Protein AF-A0A662M4J6-F1 (afdb_monomer_lite)

Foldseek 3Di:
DAEAPDKDKDAQVVDADPPFGWDWKKKDFQPRDIDIDRMDIDGHHDFDKGWMKIWIAGPVRDIDMDIDIDGYDHDPVVVVVVVVVVVVVVVVVVVVVVVVVVPD

Sequence (104 aa):
SVHIFQEVTFNASKSFGVVSPIVKYEWNFGDGHTATGRIVTHTYTLPGRYKVTLTVYDSSGLSSTCTMEIYVEFPREILLGALTAIVICSTLVALLAIRKREAQ

pLDDT: mean 83.54, std 20.94, range [37.06, 98.88]

Structure (mmCIF, N/CA/C/O backbone):
data_AF-A0A662M4J6-F1
#
_entry.id   AF-A0A662M4J6-F1
#
loop_
_atom_site.group_PDB
_atom_site.id
_atom_site.type_symbol
_atom_site.label_atom_id
_atom_site.label_alt_id
_atom_site.label_comp_id
_atom_site.label_asym_id
_atom_site.label_entity_id
_atom_site.label_seq_id
_atom_site.pdbx_PDB_ins_code
_atom_site.Cartn_x
_atom_site.Cartn_y
_atom_site.Cartn_z
_atom_site.occupancy
_atom_site.B_iso_or_equiv
_atom_site.auth_seq_id
_atom_site.auth_comp_id
_atom_site.auth_asym_id
_atom_site.auth_atom_id
_atom_site.pdbx_PDB_model_num
ATOM 1 N N . SER A 1 1 ? -1.296 11.404 12.846 1.00 75.44 1 SER A N 1
ATOM 2 C CA . SER A 1 1 ? -1.782 10.043 13.134 1.00 75.44 1 SER A CA 1
ATOM 3 C C . SER A 1 1 ? -2.633 9.602 11.965 1.00 75.44 1 SER A C 1
ATOM 5 O O . SER A 1 1 ? -3.371 10.427 11.438 1.00 75.44 1 SER A O 1
ATOM 7 N N . VAL A 1 2 ? -2.485 8.358 11.515 1.00 90.75 2 VAL A N 1
ATOM 8 C CA . VAL A 1 2 ? -3.460 7.748 10.604 1.00 90.75 2 VAL A CA 1
ATOM 9 C C . VAL A 1 2 ? -4.554 7.147 11.473 1.00 90.75 2 VAL A C 1
ATOM 11 O O . VAL A 1 2 ? -4.250 6.512 12.485 1.00 90.75 2 VAL A O 1
ATOM 14 N N . HIS A 1 3 ? -5.809 7.360 11.102 1.00 91.19 3 HIS A N 1
ATOM 15 C CA . HIS A 1 3 ? -6.943 6.789 11.813 1.00 91.19 3 HIS A CA 1
ATOM 16 C C . HIS A 1 3 ? -7.635 5.695 11.007 1.00 91.19 3 HIS A C 1
ATOM 18 O O . HIS A 1 3 ? -7.566 5.672 9.780 1.00 91.19 3 HIS A O 1
ATOM 24 N N . ILE A 1 4 ? -8.306 4.774 11.699 1.00 89.00 4 ILE A N 1
ATOM 25 C CA . ILE A 1 4 ? -9.181 3.817 11.015 1.00 89.00 4 ILE A CA 1
ATOM 26 C C . ILE A 1 4 ? -10.256 4.557 10.212 1.00 89.00 4 ILE A C 1
ATOM 28 O O . ILE A 1 4 ? -10.692 5.641 10.601 1.00 89.00 4 ILE A O 1
ATOM 32 N N . PHE A 1 5 ? -10.676 3.972 9.093 1.00 91.75 5 PHE A N 1
ATOM 33 C CA . PHE A 1 5 ? -11.636 4.552 8.145 1.00 91.75 5 PHE A CA 1
ATOM 34 C C . PHE A 1 5 ? -11.194 5.870 7.486 1.00 91.75 5 PHE A C 1
ATOM 36 O O . PHE A 1 5 ? -11.954 6.451 6.715 1.00 91.75 5 PHE A O 1
ATOM 43 N N . GLN A 1 6 ? -9.963 6.322 7.735 1.00 91.94 6 GLN A N 1
ATOM 44 C CA . GLN A 1 6 ? -9.351 7.419 7.002 1.00 91.94 6 GLN A CA 1
ATOM 45 C C . GLN A 1 6 ? -8.729 6.888 5.709 1.00 91.94 6 GLN A C 1
ATOM 47 O O . GLN A 1 6 ? -7.933 5.947 5.740 1.00 91.94 6 GLN A O 1
ATOM 52 N N . GLU A 1 7 ? -9.046 7.526 4.584 1.00 95.50 7 GLU A N 1
ATOM 53 C CA . GLU A 1 7 ? -8.357 7.257 3.325 1.00 95.50 7 GLU A CA 1
ATOM 54 C C . GLU A 1 7 ? -6.921 7.802 3.382 1.00 95.50 7 GLU A C 1
ATOM 56 O O . GLU A 1 7 ? -6.687 8.981 3.662 1.00 95.50 7 GLU A O 1
ATOM 61 N N . VAL A 1 8 ? -5.944 6.936 3.113 1.00 96.62 8 VAL A N 1
ATOM 62 C CA . VAL A 1 8 ? -4.517 7.268 3.071 1.00 96.62 8 VAL A CA 1
ATOM 63 C C . VAL A 1 8 ? -4.022 7.178 1.636 1.00 96.62 8 VAL A C 1
ATOM 65 O O . VAL A 1 8 ? -4.175 6.150 0.984 1.00 96.62 8 VAL A O 1
ATOM 68 N N . THR A 1 9 ? -3.382 8.240 1.147 1.00 98.12 9 THR A N 1
ATOM 69 C CA . THR A 1 9 ? -2.740 8.243 -0.174 1.00 98.12 9 THR A CA 1
ATOM 70 C C . THR A 1 9 ? -1.286 7.788 -0.080 1.00 98.12 9 THR A C 1
ATOM 72 O O . THR A 1 9 ? -0.484 8.383 0.640 1.00 98.12 9 THR A O 1
ATOM 75 N N . PHE A 1 10 ? -0.923 6.792 -0.884 1.00 98.12 10 PHE A N 1
ATOM 76 C CA . PHE A 1 10 ? 0.444 6.318 -1.076 1.00 98.12 10 PHE A CA 1
ATOM 77 C C . PHE A 1 10 ? 0.954 6.775 -2.441 1.00 98.12 10 PHE A C 1
ATOM 79 O O . PHE A 1 10 ? 0.307 6.560 -3.466 1.00 98.12 10 PHE A O 1
ATOM 86 N N . ASN A 1 11 ? 2.113 7.436 -2.463 1.00 98.12 11 ASN A N 1
ATOM 87 C CA . ASN A 1 11 ? 2.615 8.121 -3.651 1.00 98.12 11 ASN A CA 1
ATOM 88 C C . ASN A 1 11 ? 4.067 7.724 -3.959 1.00 98.12 11 ASN A C 1
ATOM 90 O O . ASN A 1 11 ? 4.997 8.157 -3.282 1.00 98.12 11 ASN A O 1
ATOM 94 N N . ALA A 1 12 ? 4.256 6.951 -5.030 1.00 98.12 12 ALA A N 1
ATOM 95 C CA . ALA A 1 12 ? 5.557 6.534 -5.553 1.00 98.12 12 ALA A CA 1
ATOM 96 C C . ALA A 1 12 ? 6.037 7.395 -6.737 1.00 98.12 12 ALA A C 1
ATOM 98 O O . ALA A 1 12 ? 6.893 6.977 -7.513 1.00 98.12 12 ALA A O 1
ATOM 99 N N . SER A 1 13 ? 5.506 8.610 -6.914 1.00 97.25 13 SER A N 1
ATOM 100 C CA . SER A 1 13 ? 5.890 9.496 -8.031 1.00 97.25 13 SER A CA 1
ATOM 101 C C . SER A 1 13 ? 7.372 9.881 -8.042 1.00 97.25 13 SER A C 1
ATOM 103 O O . SER A 1 13 ? 7.886 10.262 -9.088 1.00 97.25 13 SER A O 1
ATOM 105 N N . LYS A 1 14 ? 8.059 9.758 -6.900 1.00 97.06 14 LYS A N 1
ATOM 106 C CA . LYS A 1 14 ? 9.499 10.009 -6.761 1.00 97.06 14 LYS A CA 1
ATOM 107 C C . LYS A 1 14 ? 10.378 8.791 -7.068 1.00 97.06 14 LYS A C 1
ATOM 109 O O . LYS A 1 14 ? 11.596 8.915 -7.011 1.00 97.06 14 LYS A O 1
ATOM 114 N N . SER A 1 15 ? 9.802 7.627 -7.366 1.00 96.56 15 SER A N 1
ATOM 115 C CA . SER A 1 15 ? 10.574 6.468 -7.817 1.00 96.56 15 SER A CA 1
ATOM 116 C C . SER A 1 15 ? 11.058 6.685 -9.248 1.00 96.56 15 SER A C 1
ATOM 118 O O . SER A 1 15 ? 10.285 7.100 -10.111 1.00 96.56 15 SER A O 1
ATOM 120 N N . PHE A 1 16 ? 12.318 6.357 -9.512 1.00 94.62 16 PHE A N 1
ATOM 121 C CA . PHE A 1 16 ? 12.923 6.452 -10.836 1.00 94.62 16 PHE A CA 1
ATOM 122 C C . PHE A 1 16 ? 13.807 5.233 -11.090 1.00 94.62 16 PHE A C 1
ATOM 124 O O . PHE A 1 16 ? 14.429 4.703 -10.170 1.00 94.62 16 PHE A O 1
ATOM 131 N N . GLY A 1 17 ? 13.847 4.783 -12.341 1.00 93.00 17 GLY A N 1
ATOM 132 C CA . GLY A 1 17 ? 14.831 3.811 -12.795 1.00 93.00 17 GLY A CA 1
ATOM 133 C C . GLY A 1 17 ? 16.009 4.546 -13.426 1.00 93.00 17 GLY A C 1
ATOM 134 O O . GLY A 1 17 ? 15.810 5.484 -14.194 1.00 93.00 17 GLY A O 1
ATOM 135 N N . VAL A 1 18 ? 17.233 4.160 -13.058 1.00 90.88 18 VAL A N 1
ATOM 136 C CA . VAL A 1 18 ? 18.460 4.834 -13.524 1.00 90.88 18 VAL A CA 1
ATOM 137 C C . VAL A 1 18 ? 18.761 4.487 -14.980 1.00 90.88 18 VAL A C 1
ATOM 139 O O . VAL A 1 18 ? 19.129 5.357 -15.761 1.00 90.88 18 VAL A O 1
ATOM 142 N N . VAL A 1 19 ? 18.610 3.207 -15.326 1.00 94.06 19 VAL A N 1
ATOM 143 C CA . VAL A 1 19 ? 18.955 2.671 -16.651 1.00 94.06 19 VAL A CA 1
ATOM 144 C C . VAL A 1 19 ? 17.708 2.442 -17.498 1.00 94.06 19 VAL A C 1
ATOM 146 O O . VAL A 1 19 ? 17.717 2.741 -18.688 1.00 94.06 19 VAL A O 1
ATOM 149 N N . SER A 1 20 ? 16.630 1.927 -16.901 1.00 96.00 20 SER A N 1
ATOM 150 C CA . SER A 1 20 ? 15.389 1.628 -17.613 1.00 96.00 20 SER A CA 1
ATOM 151 C C . SER A 1 20 ? 14.167 2.161 -16.848 1.00 96.00 20 SER A C 1
ATOM 153 O O . SER A 1 20 ? 14.201 2.223 -15.617 1.00 96.00 20 SER A O 1
ATOM 155 N N . PRO A 1 21 ? 13.107 2.622 -17.540 1.00 97.12 21 PRO A N 1
ATOM 156 C CA . PRO A 1 21 ? 11.950 3.236 -16.894 1.00 97.12 21 PRO A CA 1
ATOM 157 C C . PRO A 1 21 ? 11.151 2.233 -16.055 1.00 97.12 21 PRO A C 1
ATOM 159 O O . PRO A 1 21 ? 11.027 1.062 -16.411 1.00 97.12 21 PRO A O 1
ATOM 162 N N . ILE A 1 22 ? 10.545 2.722 -14.970 1.00 98.19 22 ILE A N 1
ATOM 163 C CA . ILE A 1 22 ? 9.605 1.942 -14.156 1.00 98.19 22 ILE A CA 1
ATOM 164 C C . ILE A 1 22 ? 8.300 1.757 -14.936 1.00 98.19 22 ILE A C 1
ATOM 166 O O . ILE A 1 22 ? 7.704 2.733 -15.389 1.00 98.19 22 ILE A O 1
ATOM 170 N N . VAL A 1 23 ? 7.842 0.511 -15.051 1.00 98.25 23 VAL A N 1
ATOM 171 C CA . VAL A 1 23 ? 6.621 0.132 -15.784 1.00 98.25 23 VAL A CA 1
ATOM 172 C C . VAL A 1 23 ? 5.519 -0.413 -14.877 1.00 98.25 23 VAL A C 1
ATOM 174 O O . VAL A 1 23 ? 4.362 -0.460 -15.288 1.00 98.25 23 VAL A O 1
ATOM 177 N N . LYS A 1 24 ? 5.842 -0.806 -13.638 1.00 98.44 24 LYS A N 1
ATOM 178 C CA . LYS A 1 24 ? 4.868 -1.383 -12.703 1.00 98.44 24 LYS A CA 1
ATOM 179 C C . LYS A 1 24 ? 5.166 -0.994 -11.259 1.00 98.44 24 LYS A C 1
ATOM 181 O O . LYS A 1 24 ? 6.323 -0.910 -10.855 1.00 98.44 24 LYS A O 1
ATOM 186 N N . TYR A 1 25 ? 4.095 -0.800 -10.495 1.00 98.75 25 TYR A N 1
ATOM 187 C CA . TYR A 1 25 ? 4.104 -0.492 -9.067 1.00 98.75 25 TYR A CA 1
ATOM 188 C C . TYR A 1 25 ? 3.124 -1.437 -8.375 1.00 98.75 25 TYR A C 1
ATOM 190 O O . TYR A 1 25 ? 1.950 -1.466 -8.751 1.00 98.75 25 TYR A O 1
ATOM 198 N N . GLU A 1 26 ? 3.593 -2.178 -7.381 1.00 98.81 26 GLU A N 1
ATOM 199 C CA . GLU A 1 26 ? 2.789 -3.072 -6.551 1.00 98.81 26 GLU A CA 1
ATOM 200 C C . GLU A 1 26 ? 2.915 -2.671 -5.086 1.00 98.81 26 GLU A C 1
ATOM 202 O O . GLU A 1 26 ? 4.015 -2.463 -4.579 1.00 98.81 26 GLU A O 1
ATOM 207 N N . TRP A 1 27 ? 1.783 -2.584 -4.403 1.00 98.88 27 TRP A N 1
ATOM 208 C CA . TRP A 1 27 ? 1.692 -2.243 -2.994 1.00 98.88 27 TRP A CA 1
ATOM 209 C C . TRP A 1 27 ? 1.147 -3.430 -2.213 1.00 98.88 27 TRP A C 1
ATOM 211 O O . TRP A 1 27 ? 0.164 -4.044 -2.621 1.00 98.88 27 TRP A O 1
ATOM 221 N N . ASN A 1 28 ? 1.751 -3.709 -1.065 1.00 98.81 28 ASN A N 1
ATOM 222 C CA . ASN A 1 28 ? 1.188 -4.543 -0.012 1.00 98.81 28 ASN A CA 1
ATOM 223 C C . ASN A 1 28 ? 1.039 -3.675 1.237 1.00 98.81 28 ASN A C 1
ATOM 225 O O . ASN A 1 28 ? 2.022 -3.100 1.707 1.00 98.81 28 ASN A O 1
ATOM 229 N N . PHE A 1 29 ? -0.176 -3.563 1.765 1.00 98.62 29 PHE A N 1
ATOM 230 C CA . PHE A 1 29 ? -0.477 -2.647 2.865 1.00 98.62 29 PHE A CA 1
ATOM 231 C C . PHE A 1 29 ? -0.210 -3.234 4.254 1.00 98.62 29 PHE A C 1
ATOM 233 O O . PHE A 1 29 ? -0.342 -2.516 5.244 1.00 98.62 29 PHE A O 1
ATOM 240 N N . GLY A 1 30 ? 0.190 -4.506 4.341 1.00 98.06 30 GLY A N 1
ATOM 241 C CA . GLY A 1 30 ? 0.490 -5.203 5.593 1.00 98.06 30 GLY A CA 1
ATOM 242 C C . GLY A 1 30 ? -0.741 -5.715 6.348 1.00 98.06 30 GLY A C 1
ATOM 243 O O . GLY A 1 30 ? -0.589 -6.281 7.425 1.00 98.06 30 GLY A O 1
ATOM 244 N N . ASP A 1 31 ? -1.943 -5.531 5.799 1.00 97.94 31 ASP A N 1
ATOM 245 C CA . ASP A 1 31 ? -3.232 -5.959 6.363 1.00 97.94 31 ASP A CA 1
ATOM 246 C C . ASP A 1 31 ? -3.909 -7.076 5.542 1.00 97.94 31 ASP A C 1
ATOM 248 O O . ASP A 1 31 ? -5.052 -7.441 5.805 1.00 97.94 31 ASP A O 1
ATOM 252 N N . GLY A 1 32 ? -3.203 -7.612 4.540 1.00 98.19 32 GLY A N 1
ATOM 253 C CA . GLY A 1 32 ? -3.712 -8.606 3.594 1.00 98.19 32 GLY A CA 1
ATOM 254 C C . GLY A 1 32 ? -4.206 -8.025 2.266 1.00 98.19 32 GLY A C 1
ATOM 255 O O . GLY A 1 32 ? -4.401 -8.792 1.326 1.00 98.19 32 GLY A O 1
ATOM 256 N N . HIS A 1 33 ? -4.345 -6.701 2.146 1.00 98.44 33 HIS A N 1
ATOM 257 C CA . HIS A 1 33 ? -4.729 -6.046 0.896 1.00 98.44 33 HIS A CA 1
ATOM 258 C C . HIS A 1 33 ? -3.513 -5.605 0.075 1.00 98.44 33 HIS A C 1
ATOM 260 O O . HIS A 1 33 ? -2.429 -5.307 0.594 1.00 98.44 33 HIS A O 1
ATOM 266 N N . THR A 1 34 ? -3.718 -5.534 -1.239 1.00 98.75 34 THR A N 1
ATOM 267 C CA . THR A 1 34 ? -2.729 -5.074 -2.212 1.00 98.75 34 THR A CA 1
ATOM 268 C C . THR A 1 34 ? -3.348 -4.080 -3.189 1.00 98.75 34 THR A C 1
ATOM 270 O O . THR A 1 34 ? -4.567 -4.009 -3.341 1.00 98.75 34 THR A O 1
ATOM 273 N N . ALA A 1 35 ? -2.504 -3.299 -3.861 1.00 98.69 35 ALA A N 1
ATOM 274 C CA . ALA A 1 35 ? -2.922 -2.417 -4.945 1.00 98.69 35 ALA A CA 1
ATOM 275 C C . ALA A 1 35 ? -1.832 -2.299 -6.010 1.00 98.69 35 ALA A C 1
ATOM 277 O O . ALA A 1 35 ? -0.658 -2.570 -5.761 1.00 98.69 35 ALA A O 1
ATOM 278 N N . THR A 1 36 ? -2.212 -1.835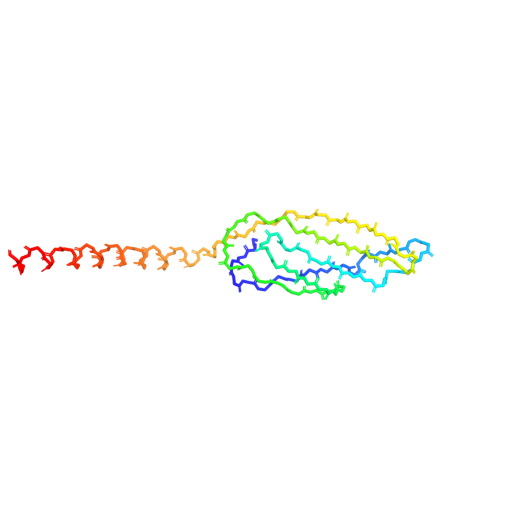 -7.197 1.00 98.62 36 THR A N 1
ATOM 279 C CA . THR A 1 36 ? -1.273 -1.514 -8.274 1.00 98.62 36 THR A CA 1
ATOM 280 C C . THR A 1 36 ? -1.463 -0.082 -8.732 1.00 98.62 36 THR A C 1
ATOM 282 O O . THR A 1 36 ? -2.593 0.357 -8.928 1.00 98.62 36 THR A O 1
ATOM 285 N N . GLY A 1 37 ? -0.364 0.631 -8.955 1.00 98.56 37 GLY A N 1
ATOM 286 C CA . GLY A 1 37 ? -0.403 2.008 -9.437 1.00 98.56 37 GLY A CA 1
ATOM 287 C C . GLY A 1 37 ? 0.662 2.888 -8.799 1.00 98.56 37 GLY A C 1
ATOM 288 O O . GLY A 1 37 ? 1.121 2.649 -7.682 1.00 98.56 37 GLY A O 1
ATOM 289 N N . ARG A 1 38 ? 1.067 3.933 -9.525 1.00 98.25 38 ARG A N 1
ATOM 290 C CA . ARG A 1 38 ? 2.072 4.893 -9.045 1.00 98.25 38 ARG A CA 1
ATOM 291 C C . ARG A 1 38 ? 1.570 5.708 -7.850 1.00 98.25 38 ARG A C 1
ATOM 293 O O . ARG A 1 38 ? 2.358 6.086 -6.987 1.00 98.25 38 ARG A O 1
ATOM 300 N N . ILE A 1 39 ? 0.273 5.999 -7.828 1.00 98.50 39 ILE A N 1
ATOM 301 C CA . ILE A 1 39 ? -0.432 6.641 -6.719 1.00 98.50 39 ILE A CA 1
ATOM 302 C C . ILE A 1 39 ? -1.668 5.790 -6.453 1.00 98.50 39 ILE A C 1
ATOM 304 O O . ILE A 1 39 ? -2.400 5.487 -7.394 1.00 98.50 39 ILE A O 1
ATOM 308 N N . VAL A 1 40 ? -1.869 5.387 -5.204 1.00 98.69 40 VAL A N 1
ATOM 309 C CA . VAL A 1 40 ? -3.007 4.566 -4.770 1.00 98.69 40 VAL A CA 1
ATOM 310 C C . VAL A 1 40 ? -3.552 5.106 -3.454 1.00 98.69 40 VAL A C 1
ATOM 312 O O . VAL A 1 40 ? -2.829 5.777 -2.713 1.00 98.69 40 VAL A O 1
ATOM 315 N N . THR A 1 41 ? -4.809 4.802 -3.151 1.00 98.31 41 THR A N 1
ATOM 316 C CA . THR A 1 41 ? -5.392 5.046 -1.831 1.00 98.31 41 THR A CA 1
ATOM 317 C C . THR A 1 41 ? -5.707 3.728 -1.134 1.00 98.31 41 THR A C 1
ATOM 319 O O . THR A 1 41 ? -5.930 2.708 -1.786 1.00 98.31 41 THR A O 1
ATOM 322 N N . HIS A 1 42 ? -5.661 3.733 0.198 1.00 98.19 42 HIS A N 1
ATOM 323 C CA . HIS A 1 42 ? -6.050 2.596 1.032 1.00 98.19 42 HIS A CA 1
ATOM 324 C C . HIS A 1 42 ? -6.626 3.072 2.362 1.00 98.19 42 HIS A C 1
ATOM 326 O O . HIS A 1 42 ? -6.225 4.116 2.879 1.00 98.19 42 HIS A O 1
ATOM 332 N N . THR A 1 43 ? -7.532 2.279 2.925 1.00 97.31 43 THR A N 1
ATOM 333 C CA . THR A 1 43 ? -8.227 2.584 4.176 1.00 97.31 43 THR A CA 1
ATOM 334 C C . THR A 1 43 ? -8.102 1.405 5.130 1.00 97.31 43 THR A C 1
ATOM 336 O O . THR A 1 43 ? -8.583 0.310 4.847 1.00 97.31 43 THR A O 1
ATOM 339 N N . TYR A 1 44 ? -7.504 1.641 6.296 1.00 94.62 44 TYR A N 1
ATOM 340 C CA . TYR A 1 44 ? -7.372 0.631 7.346 1.00 94.62 44 TYR A CA 1
ATOM 341 C C . TYR A 1 44 ? -8.631 0.583 8.215 1.00 94.62 44 TYR A C 1
ATOM 343 O O . TYR A 1 44 ? -9.158 1.620 8.615 1.00 94.62 44 TYR A O 1
ATOM 351 N N . THR A 1 45 ? -9.113 -0.616 8.534 1.00 94.56 45 THR A N 1
ATOM 352 C CA . THR A 1 45 ? -10.339 -0.820 9.334 1.00 94.56 45 THR A CA 1
ATOM 353 C C . THR A 1 45 ? -10.060 -1.178 10.790 1.00 94.56 45 THR A C 1
ATOM 355 O O . THR A 1 45 ? -10.953 -1.077 11.630 1.00 94.56 45 THR A O 1
ATOM 358 N N . LEU A 1 46 ? -8.823 -1.568 11.103 1.00 93.00 46 LEU A N 1
ATOM 359 C CA . LEU A 1 46 ? -8.381 -1.930 12.443 1.00 93.00 46 LEU A CA 1
ATOM 360 C C . LEU A 1 46 ? -7.183 -1.063 12.857 1.00 93.00 46 LEU A C 1
ATOM 362 O O . LEU A 1 46 ? -6.385 -0.664 12.007 1.00 93.00 46 LEU A O 1
ATOM 366 N N . PRO A 1 47 ? -7.052 -0.734 14.153 1.00 93.19 47 PRO A N 1
ATOM 367 C CA . PRO A 1 47 ? -5.839 -0.117 14.664 1.00 93.19 47 PRO A CA 1
ATOM 368 C C . PRO A 1 47 ? -4.691 -1.131 14.648 1.00 93.19 47 PRO A C 1
ATOM 370 O O . PRO A 1 47 ? -4.895 -2.332 14.837 1.00 93.19 47 PRO A O 1
ATOM 373 N N . GLY A 1 48 ? -3.464 -0.649 14.488 1.00 95.19 48 GLY A N 1
ATOM 374 C CA . GLY A 1 48 ? -2.297 -1.519 14.468 1.00 95.19 48 GLY A CA 1
ATOM 375 C C . GLY A 1 48 ? -1.062 -0.876 13.862 1.00 95.19 48 GLY A C 1
ATOM 376 O O . GLY A 1 48 ? -1.067 0.283 13.441 1.00 95.19 48 GLY A O 1
ATOM 377 N N . ARG A 1 49 ? 0.014 -1.664 13.830 1.00 97.56 49 ARG A N 1
ATOM 378 C CA . ARG A 1 49 ? 1.234 -1.346 13.089 1.00 97.56 49 ARG A CA 1
ATOM 379 C C . ARG A 1 49 ? 1.218 -2.129 11.790 1.00 97.56 49 ARG A C 1
ATOM 381 O O . ARG A 1 49 ? 1.118 -3.353 11.822 1.00 97.56 49 ARG A O 1
ATOM 388 N N . TYR A 1 50 ? 1.338 -1.427 10.673 1.00 97.81 50 TYR A N 1
ATOM 389 C CA . TYR A 1 50 ? 1.297 -2.034 9.350 1.00 97.81 50 TYR A CA 1
ATOM 390 C C . TYR A 1 50 ? 2.603 -1.793 8.611 1.00 97.81 50 TY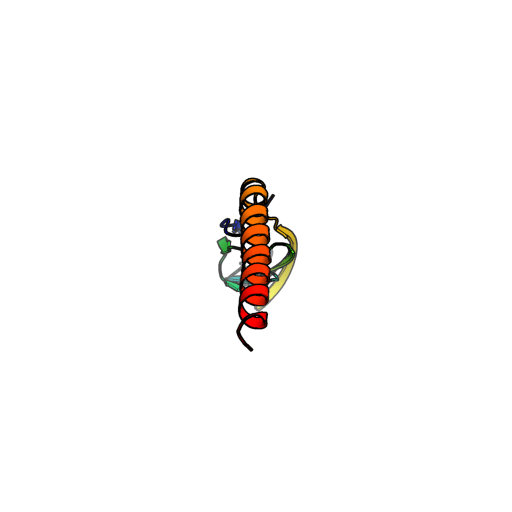R A C 1
ATOM 392 O O . TYR A 1 50 ? 3.090 -0.664 8.525 1.00 97.81 50 TYR A O 1
ATOM 400 N N . LYS A 1 51 ? 3.164 -2.873 8.065 1.00 98.38 51 LYS A N 1
ATOM 401 C CA . LYS A 1 51 ? 4.378 -2.848 7.251 1.00 98.38 51 LYS A CA 1
ATOM 402 C C . LYS A 1 51 ? 3.989 -2.701 5.778 1.00 98.38 51 LYS A C 1
ATOM 404 O O . LYS A 1 51 ? 3.764 -3.695 5.092 1.00 98.38 51 LYS A O 1
ATOM 409 N N . VAL A 1 52 ? 3.918 -1.462 5.299 1.00 98.50 52 VAL A N 1
ATOM 410 C CA . VAL A 1 52 ? 3.593 -1.154 3.902 1.00 98.50 52 VAL A CA 1
ATOM 411 C C . VAL A 1 52 ? 4.819 -1.385 3.033 1.00 98.50 52 VAL A C 1
ATOM 413 O O . VAL A 1 52 ? 5.884 -0.832 3.300 1.00 98.50 52 VAL A O 1
ATOM 416 N N . THR A 1 53 ? 4.676 -2.191 1.987 1.00 98.81 53 THR A N 1
ATOM 417 C CA . THR A 1 53 ? 5.752 -2.518 1.047 1.00 98.81 53 THR A CA 1
ATOM 418 C C . THR A 1 53 ? 5.366 -2.090 -0.361 1.00 98.81 53 THR A C 1
ATOM 420 O O . THR A 1 53 ? 4.311 -2.473 -0.855 1.00 98.81 53 THR A O 1
ATOM 423 N N . LEU A 1 54 ? 6.233 -1.309 -1.000 1.00 98.81 54 LEU A N 1
ATOM 424 C CA . LEU A 1 54 ? 6.188 -0.995 -2.423 1.00 98.81 54 LEU A CA 1
ATOM 425 C C . LEU A 1 54 ? 7.213 -1.866 -3.148 1.00 98.81 54 LEU A C 1
ATOM 427 O O . LEU A 1 54 ? 8.391 -1.822 -2.794 1.00 98.81 54 LEU A O 1
ATOM 431 N N . THR A 1 55 ? 6.792 -2.556 -4.201 1.00 98.69 55 THR A N 1
ATOM 432 C CA . THR A 1 55 ? 7.669 -3.190 -5.188 1.00 98.69 55 THR A CA 1
ATOM 433 C C . THR A 1 55 ? 7.500 -2.476 -6.523 1.00 98.69 55 THR A C 1
ATOM 435 O O . THR A 1 55 ? 6.390 -2.364 -7.042 1.00 98.69 55 THR A O 1
ATOM 438 N N . VAL A 1 56 ? 8.593 -1.976 -7.091 1.00 98.56 56 VAL A N 1
ATOM 439 C CA . VAL A 1 56 ? 8.608 -1.398 -8.441 1.00 98.56 56 VAL A CA 1
ATOM 440 C C . VAL A 1 56 ? 9.304 -2.344 -9.400 1.00 98.56 56 VAL A C 1
ATOM 442 O O . VAL A 1 56 ? 10.271 -2.992 -9.006 1.00 98.56 56 VAL A O 1
ATOM 445 N N . TYR A 1 57 ? 8.837 -2.391 -10.646 1.00 98.25 57 TYR A N 1
ATOM 446 C CA . TYR A 1 57 ? 9.473 -3.142 -11.726 1.00 98.25 57 TYR A CA 1
ATOM 447 C C . TYR A 1 57 ? 9.800 -2.212 -12.879 1.00 98.25 57 TYR A C 1
ATOM 449 O O . TYR A 1 57 ? 8.973 -1.377 -13.264 1.00 98.25 57 TYR A O 1
ATOM 457 N N . ASP A 1 58 ? 10.988 -2.372 -13.436 1.00 97.94 58 ASP A N 1
ATOM 458 C CA . ASP A 1 58 ? 11.419 -1.642 -14.614 1.00 97.94 58 ASP A CA 1
ATOM 459 C C . ASP A 1 58 ? 11.166 -2.424 -15.911 1.00 97.94 58 ASP A C 1
ATOM 461 O O . ASP A 1 58 ? 10.787 -3.597 -15.904 1.00 97.94 58 ASP A O 1
ATOM 465 N N . SER A 1 59 ? 11.326 -1.750 -17.047 1.00 97.81 59 SER A N 1
ATOM 466 C CA . SER A 1 59 ? 11.097 -2.347 -18.370 1.00 97.81 59 SER A CA 1
ATOM 467 C C . SER A 1 59 ? 12.059 -3.490 -18.722 1.00 97.81 59 SER A C 1
ATOM 469 O O . SER A 1 59 ? 11.791 -4.230 -19.665 1.00 97.81 59 SER A O 1
ATOM 471 N N . SER A 1 60 ? 13.156 -3.653 -17.973 1.00 97.00 60 SER A N 1
ATOM 472 C CA . SER A 1 60 ? 14.099 -4.768 -18.121 1.00 97.00 60 SER A CA 1
ATOM 473 C C . SER A 1 60 ? 13.731 -5.987 -17.266 1.00 97.00 60 SER A C 1
ATOM 475 O O . SER A 1 60 ? 14.406 -7.012 -17.325 1.00 97.00 60 SER A O 1
ATOM 477 N N . GLY A 1 61 ? 12.644 -5.893 -16.492 1.00 94.88 61 GLY A N 1
ATOM 478 C CA . GLY A 1 61 ? 12.173 -6.946 -15.598 1.00 94.88 61 GLY A CA 1
ATOM 479 C C . GLY A 1 61 ? 12.866 -6.958 -14.235 1.00 94.88 61 GLY A C 1
ATOM 480 O O . GLY A 1 61 ? 12.611 -7.863 -13.442 1.00 94.88 61 GLY A O 1
ATOM 481 N N . LEU A 1 62 ? 13.714 -5.968 -13.933 1.00 97.25 62 LEU A N 1
ATOM 482 C CA . LEU A 1 62 ? 14.327 -5.823 -12.615 1.00 97.25 62 LEU A CA 1
ATOM 483 C C . LEU A 1 62 ? 13.332 -5.212 -11.633 1.00 97.25 62 LEU A C 1
ATOM 485 O O . LEU A 1 62 ? 12.508 -4.374 -12.000 1.00 97.25 62 LEU A O 1
ATOM 489 N N . SER A 1 63 ? 13.440 -5.607 -10.365 1.00 97.56 63 SER A N 1
ATOM 490 C CA . SER A 1 63 ? 12.573 -5.114 -9.298 1.00 97.56 63 SER A CA 1
ATOM 491 C C . SER A 1 63 ? 13.347 -4.546 -8.118 1.00 97.56 63 SER A C 1
ATOM 493 O O . SER A 1 63 ? 14.424 -5.037 -7.784 1.00 97.56 63 SER A O 1
ATOM 495 N N . SER A 1 64 ? 12.756 -3.570 -7.434 1.00 98.06 64 SER A N 1
ATOM 496 C CA . SER A 1 64 ? 13.262 -3.040 -6.165 1.00 98.06 64 SER A CA 1
ATOM 497 C C . SER A 1 64 ? 12.123 -2.830 -5.175 1.00 98.06 64 SER A C 1
ATOM 499 O O . SER A 1 64 ? 10.998 -2.519 -5.571 1.00 98.06 64 SER A O 1
ATOM 501 N N . THR A 1 65 ? 12.416 -3.001 -3.887 1.00 98.19 65 THR A N 1
ATOM 502 C CA . THR A 1 65 ? 11.430 -2.930 -2.805 1.00 98.19 65 THR A CA 1
ATOM 503 C C . THR A 1 65 ? 11.776 -1.847 -1.795 1.00 98.19 65 THR A C 1
ATOM 505 O O . THR A 1 65 ? 12.929 -1.725 -1.383 1.00 98.19 65 THR A O 1
ATOM 508 N N . CYS A 1 66 ? 10.766 -1.119 -1.325 1.00 98.06 66 CYS A N 1
ATOM 509 C CA . CYS A 1 66 ? 10.867 -0.193 -0.201 1.00 98.06 66 CYS A CA 1
ATOM 510 C C . CYS A 1 66 ? 9.775 -0.506 0.822 1.00 98.06 66 CYS A C 1
ATOM 512 O O . CYS A 1 66 ? 8.648 -0.834 0.451 1.00 98.06 66 CYS A O 1
ATOM 514 N N . THR A 1 67 ? 10.095 -0.392 2.109 1.00 98.06 67 TH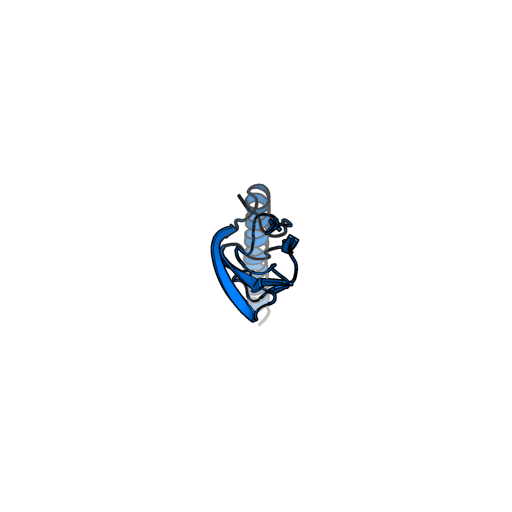R A N 1
ATOM 515 C CA . THR A 1 67 ? 9.156 -0.667 3.194 1.00 98.06 67 THR A CA 1
ATOM 516 C C . THR A 1 67 ? 9.069 0.514 4.151 1.00 98.06 67 THR A C 1
ATOM 518 O O . THR A 1 67 ? 10.089 1.066 4.555 1.00 98.06 67 THR A O 1
ATOM 521 N N . MET A 1 68 ? 7.847 0.853 4.558 1.00 96.88 68 MET A N 1
ATOM 522 C CA . MET A 1 68 ? 7.549 1.828 5.599 1.00 96.88 68 MET A CA 1
ATOM 523 C C . MET A 1 68 ? 6.600 1.224 6.638 1.00 96.88 68 MET A C 1
ATOM 525 O O . MET A 1 68 ? 5.642 0.537 6.289 1.00 96.88 68 MET A O 1
ATOM 529 N N . GLU A 1 69 ? 6.851 1.496 7.917 1.00 97.31 69 GLU A N 1
ATOM 530 C CA . GLU A 1 69 ? 5.911 1.173 8.992 1.00 97.31 69 GLU A CA 1
ATOM 531 C C . GLU A 1 69 ? 4.965 2.355 9.217 1.00 97.31 69 GLU A C 1
ATOM 533 O O . GLU A 1 69 ? 5.408 3.501 9.315 1.00 97.31 69 GLU A O 1
ATOM 538 N N . ILE A 1 70 ? 3.667 2.078 9.306 1.00 95.88 70 ILE A N 1
ATOM 539 C CA . ILE A 1 70 ? 2.659 3.066 9.686 1.00 95.88 70 ILE A CA 1
ATOM 540 C C . ILE A 1 70 ? 1.920 2.626 10.949 1.00 95.88 70 ILE A C 1
ATOM 542 O O . ILE A 1 70 ? 1.744 1.434 11.208 1.00 95.88 70 ILE A O 1
ATOM 546 N N . TYR A 1 71 ? 1.451 3.613 11.706 1.00 96.12 71 TYR A N 1
ATOM 547 C CA . TYR A 1 71 ? 0.711 3.436 12.950 1.00 96.12 71 TYR A CA 1
ATOM 548 C C . TYR A 1 71 ? -0.716 3.940 12.743 1.00 96.12 71 TYR A C 1
ATOM 550 O O . TYR A 1 71 ? -0.919 5.130 12.481 1.00 96.12 71 TYR A O 1
ATOM 558 N N . VAL A 1 72 ? -1.684 3.030 12.836 1.00 95.44 72 VAL A N 1
ATOM 559 C CA . VAL A 1 72 ? -3.112 3.319 12.685 1.00 95.44 72 VAL A CA 1
ATOM 560 C C . VAL A 1 72 ? -3.777 3.240 14.051 1.00 95.44 72 VAL A C 1
ATOM 562 O O . VAL A 1 72 ? -3.650 2.242 14.760 1.00 95.44 72 VAL A O 1
ATOM 565 N N . GLU A 1 73 ? -4.499 4.291 14.417 1.00 92.69 73 GLU A N 1
ATOM 566 C CA . GLU A 1 73 ? -5.111 4.446 15.737 1.00 92.69 73 GLU A CA 1
ATOM 567 C C . GLU A 1 73 ? -6.611 4.736 15.624 1.00 92.69 73 GLU A C 1
ATOM 569 O O . GLU A 1 73 ? -7.109 5.188 14.592 1.00 92.69 73 GLU A O 1
ATOM 574 N N . PHE A 1 74 ? -7.357 4.557 16.711 1.00 87.00 74 PHE A N 1
ATOM 575 C CA . PHE A 1 74 ? -8.707 5.113 16.777 1.00 87.00 74 PHE A CA 1
ATOM 576 C C . PHE A 1 74 ? -8.647 6.646 16.786 1.00 87.00 74 PHE A C 1
ATOM 578 O O . PHE A 1 74 ? -7.777 7.220 17.450 1.00 87.00 74 PHE A O 1
ATOM 585 N N . PRO A 1 75 ? -9.562 7.343 16.095 1.00 82.56 75 PRO A N 1
ATOM 586 C CA . PRO A 1 75 ? -9.709 8.775 16.301 1.00 82.56 75 PRO A CA 1
ATOM 587 C C . PRO A 1 75 ? -10.186 9.020 17.738 1.00 82.56 75 PRO A C 1
ATOM 589 O O . PRO A 1 75 ? -11.028 8.289 18.268 1.00 82.56 75 PRO A O 1
ATOM 592 N N . ARG A 1 76 ? -9.633 10.049 18.391 1.00 71.56 76 ARG A N 1
ATOM 593 C CA . ARG A 1 76 ? -9.861 10.316 19.827 1.00 71.56 76 ARG A CA 1
ATOM 594 C C . ARG A 1 76 ? -11.338 10.520 20.176 1.00 71.56 76 ARG A C 1
ATOM 596 O O . ARG A 1 76 ? -11.754 10.198 21.282 1.00 71.56 76 ARG A O 1
ATOM 603 N N . GLU A 1 77 ? -12.129 11.001 19.225 1.00 68.12 77 GLU A N 1
ATOM 604 C CA . GLU A 1 77 ? -13.567 11.234 19.384 1.00 68.12 77 GLU A CA 1
ATOM 605 C C . GLU A 1 77 ? -14.382 9.929 19.412 1.00 68.12 77 GLU A C 1
ATOM 607 O O . GLU A 1 77 ? -15.401 9.854 20.096 1.00 68.12 77 GLU A O 1
ATOM 612 N N . ILE A 1 78 ? -13.906 8.858 18.758 1.00 58.03 78 ILE A N 1
ATOM 613 C CA . ILE A 1 78 ? -14.571 7.543 18.779 1.00 58.03 78 ILE A CA 1
ATOM 614 C C . ILE A 1 78 ? -14.335 6.818 20.108 1.00 58.03 78 ILE A C 1
ATOM 616 O O . ILE A 1 78 ? -15.198 6.061 20.540 1.00 58.03 78 ILE A O 1
ATOM 620 N N . LEU A 1 79 ? -13.229 7.075 20.814 1.00 55.75 79 LEU A N 1
ATOM 621 C CA . LEU A 1 79 ? -12.973 6.465 22.128 1.00 55.75 79 LEU A CA 1
ATOM 622 C C . LEU A 1 79 ? -14.045 6.831 23.167 1.00 55.75 79 LEU A C 1
ATOM 624 O O . LEU A 1 79 ? -14.442 5.978 23.956 1.00 55.75 79 LEU A O 1
ATOM 628 N N . LEU A 1 80 ? -14.571 8.057 23.130 1.00 54.81 80 LEU A N 1
ATOM 629 C CA . LEU A 1 80 ? -15.645 8.493 24.029 1.00 54.81 80 LEU A CA 1
ATOM 630 C C . LEU A 1 80 ? -16.989 7.805 23.710 1.00 54.81 80 LEU A C 1
ATOM 632 O O . LEU A 1 80 ? -17.729 7.470 24.632 1.00 54.81 80 LEU A O 1
ATOM 636 N N . GLY A 1 81 ? -17.282 7.53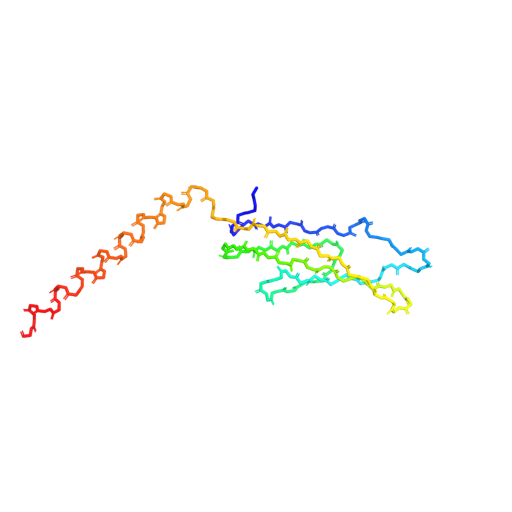4 22.431 1.00 52.66 81 GLY A N 1
ATOM 637 C CA . GLY A 1 81 ? -18.509 6.845 21.996 1.00 52.66 81 GLY A CA 1
ATOM 638 C C . GLY A 1 81 ? -18.444 5.309 22.033 1.00 52.66 81 GLY A C 1
ATOM 639 O O . GLY A 1 81 ? -19.448 4.643 22.272 1.00 52.66 81 GLY A O 1
ATOM 640 N N . ALA A 1 82 ? -17.267 4.712 21.839 1.00 54.25 82 ALA A N 1
ATOM 641 C CA . ALA A 1 82 ? -17.075 3.264 21.908 1.00 54.25 82 ALA A CA 1
ATOM 642 C C . ALA A 1 82 ? -17.060 2.753 23.355 1.00 54.25 82 ALA A C 1
ATOM 644 O O . ALA A 1 82 ? -17.551 1.657 23.616 1.00 54.25 82 ALA A O 1
ATOM 645 N N . LEU A 1 83 ? -16.560 3.545 24.314 1.00 53.41 83 LEU A N 1
ATOM 646 C CA . LEU A 1 83 ? -16.649 3.203 25.736 1.00 53.41 83 LEU A CA 1
ATOM 647 C C . LEU A 1 83 ? -18.106 3.140 26.205 1.00 53.41 83 LEU A C 1
ATOM 649 O O . LEU A 1 83 ? -18.464 2.208 26.919 1.00 53.41 83 LEU A O 1
ATOM 653 N N . THR A 1 84 ? -18.973 4.053 25.756 1.00 53.12 84 THR A N 1
ATOM 654 C CA . THR A 1 84 ? -20.406 3.968 26.072 1.00 53.12 84 THR A CA 1
ATOM 655 C C . THR A 1 84 ? -21.060 2.777 25.374 1.00 53.12 84 THR A C 1
ATOM 657 O O . THR A 1 84 ? -21.810 2.063 26.024 1.00 53.12 84 THR A O 1
ATOM 660 N N . ALA A 1 85 ? -20.726 2.469 24.116 1.00 52.19 85 ALA A N 1
ATOM 661 C CA . ALA A 1 85 ? -21.259 1.300 23.405 1.00 52.19 85 ALA A CA 1
ATOM 662 C C . ALA A 1 85 ? -20.793 -0.052 23.986 1.00 52.19 85 ALA A C 1
ATOM 664 O O . ALA A 1 85 ? -21.599 -0.973 24.084 1.00 52.19 85 ALA A O 1
ATOM 665 N N . ILE A 1 86 ? -19.531 -0.188 24.413 1.00 53.03 86 ILE A N 1
ATOM 666 C CA . ILE A 1 86 ? -19.012 -1.389 25.096 1.00 53.03 86 ILE A CA 1
ATOM 667 C C . ILE A 1 86 ? -19.644 -1.525 26.484 1.00 53.03 86 ILE A C 1
ATOM 669 O O . ILE A 1 86 ? -20.041 -2.627 26.859 1.00 53.03 86 ILE A O 1
ATOM 673 N N . VAL A 1 87 ? -19.806 -0.428 27.234 1.00 50.47 87 VAL A N 1
ATOM 674 C CA . VAL A 1 87 ? -20.534 -0.424 28.516 1.00 50.47 87 VAL A CA 1
ATOM 675 C C . VAL A 1 87 ? -22.008 -0.787 28.305 1.00 50.47 87 VAL A C 1
ATOM 677 O O . VAL A 1 87 ? -22.540 -1.614 29.037 1.00 50.47 87 VAL A O 1
ATOM 680 N N . ILE A 1 88 ? -22.664 -0.265 27.267 1.00 58.19 88 ILE A N 1
ATOM 681 C CA . ILE A 1 88 ? -24.046 -0.622 26.913 1.00 58.19 88 ILE A CA 1
ATOM 682 C C . ILE A 1 88 ? -24.132 -2.092 26.490 1.00 58.19 88 ILE A C 1
ATOM 684 O O . ILE A 1 88 ? -24.990 -2.810 26.980 1.00 58.19 88 ILE A O 1
ATOM 688 N N . CYS A 1 89 ? -23.235 -2.586 25.637 1.00 52.50 89 CYS A N 1
ATOM 689 C CA . CYS A 1 89 ? -23.266 -3.967 25.154 1.00 52.50 89 CYS A CA 1
ATOM 690 C C . CYS A 1 89 ? -22.960 -4.972 26.282 1.00 52.50 89 CYS A C 1
ATOM 692 O O . CYS A 1 89 ? -23.656 -5.975 26.423 1.00 52.50 89 CYS A O 1
ATOM 694 N N . SER A 1 90 ? -21.993 -4.675 27.156 1.00 57.72 90 SER A N 1
ATOM 695 C CA . SER A 1 90 ? -21.682 -5.510 28.329 1.00 57.72 90 SER A CA 1
ATOM 696 C C . SER A 1 90 ? -22.786 -5.484 29.394 1.00 57.72 90 SER A C 1
ATOM 698 O O . SER A 1 90 ? -23.109 -6.530 29.960 1.00 57.72 90 SER A O 1
ATOM 700 N N . THR A 1 91 ? -23.440 -4.340 29.625 1.00 54.47 91 THR A N 1
ATOM 701 C CA . THR A 1 91 ? -24.611 -4.265 30.519 1.00 54.47 91 THR A CA 1
ATOM 702 C C . THR A 1 91 ? -25.853 -4.929 29.920 1.00 54.47 91 THR A C 1
ATOM 704 O O . THR A 1 91 ? -26.594 -5.573 30.660 1.00 54.47 91 THR A O 1
ATOM 707 N N . LEU A 1 92 ? -26.058 -4.879 28.597 1.00 50.22 92 LEU A N 1
ATOM 708 C CA . LEU A 1 92 ? -27.147 -5.594 27.916 1.00 50.22 92 LEU A CA 1
ATOM 709 C C . LEU A 1 92 ? -26.969 -7.119 28.011 1.00 50.22 92 LEU A C 1
ATOM 711 O O . LEU A 1 92 ? -27.933 -7.838 28.277 1.00 50.22 92 LEU A O 1
ATOM 715 N N . VAL A 1 93 ? -25.734 -7.614 27.849 1.00 49.44 93 VAL A N 1
ATOM 716 C CA . VAL A 1 93 ? -25.389 -9.035 28.041 1.00 49.44 93 VAL A CA 1
ATOM 717 C C . VAL A 1 93 ? -25.660 -9.471 29.487 1.00 49.44 93 VAL A C 1
ATOM 719 O O . VAL A 1 93 ? -26.239 -10.537 29.703 1.00 49.44 93 VAL A O 1
ATOM 722 N N . ALA A 1 94 ? -25.330 -8.635 30.479 1.00 43.12 94 ALA A N 1
ATOM 723 C CA . ALA A 1 94 ? -25.655 -8.902 31.882 1.00 43.12 94 ALA A CA 1
ATOM 724 C C . ALA A 1 94 ? -27.177 -8.902 32.149 1.00 43.12 94 ALA A C 1
ATOM 726 O O . ALA A 1 94 ? -27.680 -9.799 32.827 1.00 43.12 94 ALA A O 1
ATOM 727 N N . LEU A 1 95 ? -27.93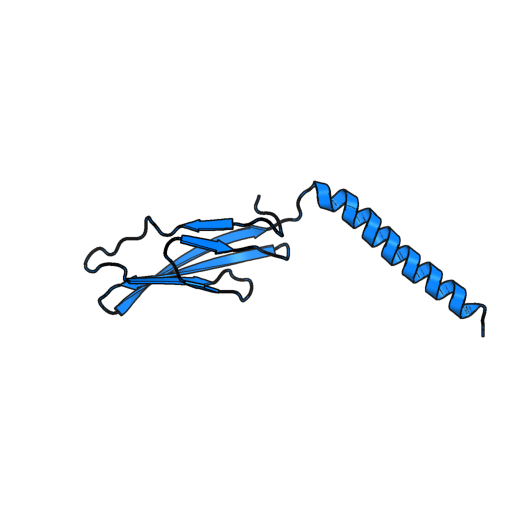2 -7.955 31.575 1.00 40.81 95 LEU A N 1
ATOM 728 C CA . LEU A 1 95 ? -29.388 -7.867 31.753 1.00 40.81 95 LEU A CA 1
ATOM 729 C C . LEU A 1 95 ? -30.127 -9.085 31.168 1.00 40.81 95 LEU A C 1
ATOM 731 O O . LEU A 1 95 ? -31.085 -9.578 31.766 1.00 40.81 95 LEU A O 1
ATOM 735 N N . LEU A 1 96 ? -29.674 -9.594 30.016 1.00 40.97 96 LEU A N 1
ATOM 736 C CA . LEU A 1 96 ? -30.244 -10.784 29.375 1.00 40.97 96 LEU A CA 1
ATOM 737 C C . LEU A 1 96 ? -29.940 -12.073 30.156 1.00 40.97 96 LEU A C 1
ATOM 739 O O . LEU A 1 96 ? -30.789 -12.964 30.219 1.00 40.97 96 LEU A O 1
ATOM 743 N N . ALA A 1 97 ? -28.767 -12.172 30.791 1.00 46.12 97 ALA A N 1
ATOM 744 C CA . ALA A 1 97 ? -28.391 -13.329 31.604 1.00 46.12 97 ALA A CA 1
ATOM 745 C C . ALA A 1 97 ? -29.190 -13.428 32.919 1.00 46.12 97 ALA A C 1
ATOM 747 O O . ALA A 1 97 ? -29.506 -14.536 33.356 1.00 46.12 97 ALA A O 1
ATOM 748 N N . ILE A 1 98 ? -29.560 -12.291 33.522 1.00 41.88 98 ILE A N 1
ATOM 749 C CA . ILE A 1 98 ? -30.363 -12.249 34.757 1.00 41.88 98 ILE A CA 1
ATOM 750 C C . ILE A 1 98 ? -31.813 -12.666 34.476 1.00 41.88 98 ILE A C 1
ATOM 752 O O . ILE A 1 98 ? -32.349 -13.522 35.176 1.00 41.88 98 ILE A O 1
ATOM 756 N N . ARG A 1 99 ? -32.429 -12.171 33.392 1.00 44.97 99 ARG A N 1
ATOM 757 C CA . ARG A 1 99 ? -33.822 -12.528 33.055 1.00 44.97 99 ARG A CA 1
ATOM 758 C C . ARG A 1 99 ? -34.023 -13.995 32.676 1.00 44.97 99 ARG A C 1
ATOM 760 O O . ARG A 1 99 ? -35.138 -14.493 32.775 1.00 44.97 99 ARG A O 1
ATOM 767 N N . LYS A 1 100 ? -32.969 -14.698 32.249 1.00 42.50 100 LYS A N 1
ATOM 768 C CA . LYS A 1 100 ? -33.066 -16.115 31.868 1.00 42.50 100 LYS A CA 1
ATOM 769 C C . LYS A 1 100 ? -33.001 -17.074 33.065 1.00 42.50 100 LYS A C 1
ATOM 771 O O . LYS A 1 100 ? -33.425 -18.213 32.923 1.00 42.50 100 LYS A O 1
ATOM 776 N N . ARG A 1 101 ? -32.492 -16.635 34.227 1.00 44.81 101 ARG A N 1
ATOM 777 C CA . ARG A 1 101 ? -32.419 -17.458 35.452 1.00 44.81 101 ARG A CA 1
ATOM 778 C C . ARG A 1 101 ? -33.683 -17.418 36.311 1.00 44.81 101 ARG A C 1
ATOM 780 O O . ARG A 1 101 ? -33.851 -18.310 37.125 1.00 44.81 101 ARG A O 1
ATOM 787 N N . GLU A 1 102 ? -34.565 -16.439 36.123 1.00 50.38 102 GLU A N 1
ATOM 788 C CA . GLU A 1 102 ? -35.842 -16.364 36.858 1.00 50.38 102 GLU A CA 1
ATOM 789 C C . GLU A 1 102 ? -37.005 -17.079 36.145 1.00 50.38 102 GLU A C 1
ATOM 791 O O . GLU A 1 102 ? -38.121 -17.104 36.654 1.00 50.38 102 GLU A O 1
ATOM 796 N N . ALA A 1 103 ? -36.758 -17.666 34.969 1.00 44.19 103 ALA A N 1
ATOM 797 C CA . ALA A 1 103 ? -37.772 -18.330 34.146 1.00 44.19 103 ALA A CA 1
ATOM 798 C C . ALA A 1 103 ? -37.603 -19.863 34.054 1.00 44.19 103 ALA A C 1
ATOM 800 O O . ALA A 1 103 ? -38.137 -20.466 33.122 1.00 44.19 103 ALA A O 1
ATOM 801 N N . GLN A 1 104 ? -36.862 -20.494 34.977 1.00 37.06 104 GLN A N 1
ATOM 802 C CA . GLN A 1 104 ? -36.683 -21.951 35.038 1.00 37.06 104 GLN A CA 1
ATOM 803 C C . GLN A 1 104 ? -36.787 -22.480 36.468 1.00 37.06 104 GLN A C 1
ATOM 805 O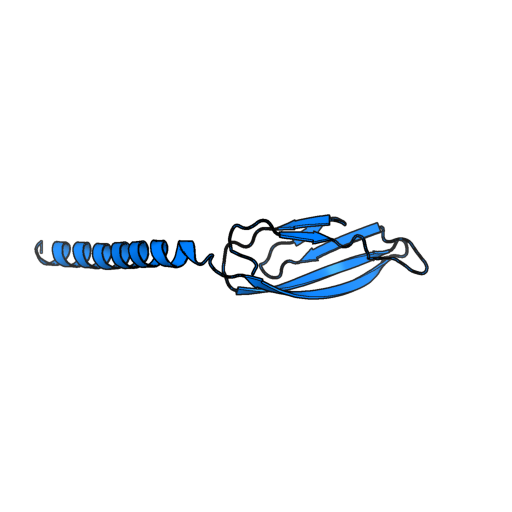 O . GLN A 1 104 ? -36.265 -21.800 37.378 1.00 37.06 104 GLN A O 1
#

Secondary structure (DSSP, 8-state):
-EETT-EEEEE-TT---SSS-EEEEEEE-SSS-EEESSEEEEE-SS-EEEEEEEEEEETTS-EEEEEEEEEEE--HHHHHHHHHHHHHHHHHHHHHHHHHHS--

Radius of gyration: 22.21 Å; chains: 1; bounding box: 57×33×55 Å